Protein AF-A0A352PAN5-F1 (afdb_monomer_lite)

Foldseek 3Di:
DDDDDDDFFAWDPPDDDDLATAHDPNSLVVLLVVLVVCLVPDDAAAEFESRRRGVVSVVSSCVSNVHYYDYDNLPDDDDVVVADPVRNVVSVVVVVVVCCVPPPPPPD

Secondary structure (DSSP, 8-state):
------PPPPBP--SSS-TTPPBPHHHHHHHHHHHHHHTTS----EEE-SSHHHHHHHHHHHHHHT--EEE-GGGSPP-TTT--HHHHHHHHHHHHHHHHHHH-----

Structure (mmCIF, N/CA/C/O backbone):
data_AF-A0A352PAN5-F1
#
_entry.id   AF-A0A352PAN5-F1
#
loop_
_atom_site.group_PDB
_atom_site.id
_atom_site.type_symbol
_atom_site.label_atom_id
_atom_site.label_alt_id
_atom_site.label_comp_id
_atom_site.label_asym_id
_atom_site.label_entity_id
_atom_site.label_seq_id
_atom_site.pdbx_PDB_ins_code
_atom_site.Cartn_x
_atom_site.Cartn_y
_atom_site.Cartn_z
_atom_site.occupancy
_atom_site.B_iso_or_equiv
_atom_site.auth_seq_id
_atom_site.auth_comp_id
_atom_site.auth_asym_id
_atom_site.auth_atom_id
_atom_site.pdbx_PDB_model_num
ATOM 1 N N . MET A 1 1 ? -19.579 -4.216 -4.300 1.00 86.81 1 MET A N 1
ATOM 2 C CA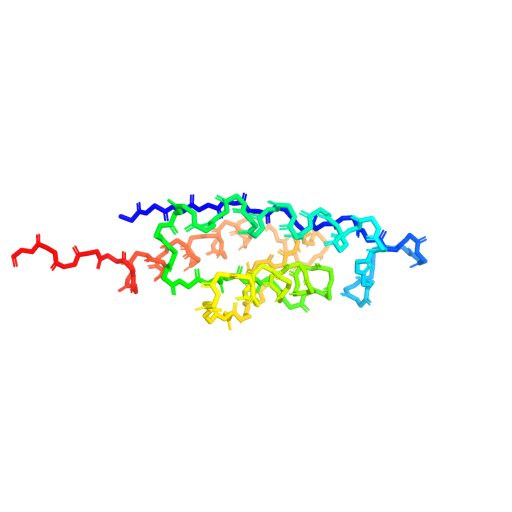 . MET A 1 1 ? -18.144 -4.039 -3.994 1.00 86.81 1 MET A CA 1
ATOM 3 C C . MET A 1 1 ? -17.784 -2.558 -4.066 1.00 86.81 1 MET A C 1
ATOM 5 O O . MET A 1 1 ? -18.185 -1.902 -5.020 1.00 86.81 1 MET A O 1
ATOM 9 N N . ILE A 1 2 ? -17.060 -2.030 -3.076 1.00 93.31 2 ILE A N 1
ATOM 10 C CA . ILE A 1 2 ? -16.506 -0.664 -3.089 1.00 93.31 2 ILE A CA 1
ATOM 11 C C . ILE A 1 2 ? -14.986 -0.786 -2.964 1.00 93.31 2 ILE A C 1
ATOM 13 O O . ILE A 1 2 ? -14.507 -1.497 -2.088 1.00 93.31 2 ILE A O 1
ATOM 17 N N . VAL A 1 3 ? -14.233 -0.094 -3.824 1.00 95.25 3 VAL A N 1
ATOM 18 C CA . VAL A 1 3 ? -12.762 -0.123 -3.825 1.00 95.25 3 VAL A CA 1
ATOM 19 C C . VAL A 1 3 ? -12.216 1.265 -3.503 1.00 95.25 3 VAL A C 1
ATOM 21 O O . VAL A 1 3 ? -12.610 2.256 -4.119 1.00 95.25 3 VAL A O 1
ATOM 24 N N . TYR A 1 4 ? -11.280 1.332 -2.555 1.00 97.00 4 TYR A N 1
ATOM 25 C CA . TYR A 1 4 ? -10.587 2.561 -2.172 1.00 97.00 4 TYR A CA 1
ATOM 26 C C . TYR A 1 4 ? -9.128 2.505 -2.621 1.00 97.00 4 TYR A C 1
ATOM 28 O O . TYR A 1 4 ? -8.358 1.669 -2.154 1.00 97.00 4 TY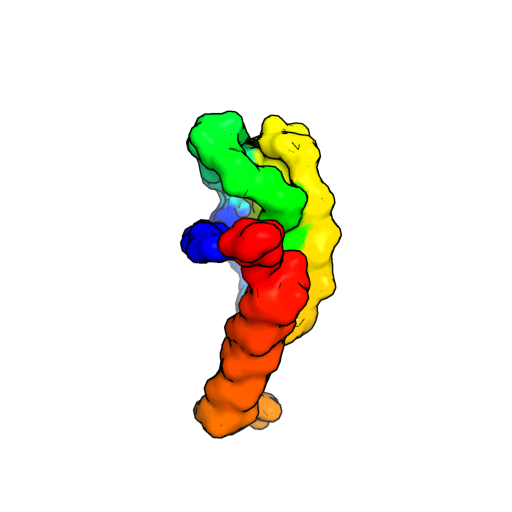R A O 1
ATOM 36 N N . PHE A 1 5 ? -8.724 3.432 -3.489 1.00 96.88 5 PHE A N 1
ATOM 37 C CA . PHE A 1 5 ? -7.329 3.557 -3.903 1.00 96.88 5 PHE A CA 1
ATOM 38 C C . PHE A 1 5 ? -6.560 4.470 -2.950 1.00 96.88 5 PHE A C 1
ATOM 40 O O . PHE A 1 5 ? -6.886 5.647 -2.789 1.00 96.88 5 PHE A O 1
ATOM 47 N N . VAL A 1 6 ? -5.498 3.931 -2.353 1.00 97.38 6 VAL A N 1
ATOM 48 C CA . VAL A 1 6 ? -4.570 4.678 -1.503 1.00 97.38 6 VAL A CA 1
ATOM 49 C C . VAL A 1 6 ? -3.185 4.609 -2.126 1.00 97.38 6 VAL A C 1
ATOM 51 O O . VAL A 1 6 ? -2.595 3.541 -2.269 1.00 97.38 6 VAL A O 1
ATOM 54 N N . ARG A 1 7 ? -2.637 5.767 -2.495 1.00 96.94 7 ARG A N 1
ATOM 55 C CA . ARG A 1 7 ? -1.230 5.859 -2.887 1.00 96.94 7 ARG A CA 1
ATOM 56 C C . ARG A 1 7 ? -0.352 5.680 -1.647 1.00 96.94 7 ARG A C 1
ATOM 58 O O . ARG A 1 7 ? -0.693 6.187 -0.582 1.00 96.94 7 ARG A O 1
ATOM 65 N N . HIS A 1 8 ? 0.799 5.020 -1.799 1.00 96.62 8 HIS A N 1
ATOM 66 C CA . HIS A 1 8 ? 1.791 4.937 -0.726 1.00 96.62 8 HIS A CA 1
ATOM 67 C C . HIS A 1 8 ? 2.130 6.332 -0.171 1.00 96.62 8 HIS A C 1
ATOM 69 O O . HIS A 1 8 ? 2.195 7.313 -0.921 1.00 96.62 8 HIS A O 1
ATOM 75 N N . ALA A 1 9 ? 2.386 6.408 1.132 1.00 97.75 9 ALA A N 1
ATOM 76 C CA . ALA A 1 9 ? 2.790 7.638 1.791 1.00 97.75 9 ALA A CA 1
ATOM 77 C C . ALA A 1 9 ? 4.182 8.103 1.326 1.00 97.75 9 ALA A C 1
ATOM 79 O O . ALA A 1 9 ? 4.885 7.415 0.571 1.00 97.75 9 ALA A O 1
ATOM 80 N N . GLU A 1 10 ? 4.580 9.300 1.750 1.00 97.19 10 GLU A N 1
ATOM 81 C CA . GLU A 1 10 ? 5.894 9.847 1.439 1.00 97.19 10 GLU A CA 1
ATOM 82 C C . GLU A 1 10 ? 7.009 8.869 1.834 1.00 97.19 10 GLU A C 1
ATOM 84 O O . GLU A 1 10 ? 7.038 8.342 2.945 1.00 97.19 10 GLU A O 1
ATOM 89 N N . ARG A 1 11 ? 7.941 8.637 0.905 1.00 94.56 11 ARG A N 1
ATOM 90 C CA . ARG A 1 11 ? 9.118 7.790 1.114 1.00 94.56 11 ARG A CA 1
ATOM 91 C C . ARG A 1 11 ? 10.359 8.601 1.443 1.00 94.56 11 ARG A C 1
ATOM 93 O O . ARG A 1 11 ? 10.496 9.739 0.989 1.00 94.56 11 ARG A O 1
ATOM 100 N N . LEU A 1 12 ? 11.328 7.961 2.091 1.00 93.50 12 LEU A N 1
ATOM 101 C CA . LEU A 1 12 ? 12.691 8.481 2.124 1.00 93.50 12 LEU A CA 1
ATOM 102 C C . LEU A 1 12 ? 13.241 8.589 0.693 1.00 93.50 12 LEU A C 1
ATOM 104 O O . LEU A 1 12 ? 13.149 7.653 -0.110 1.00 93.50 12 LEU A O 1
ATOM 108 N N . LYS A 1 13 ? 13.813 9.750 0.365 1.00 85.94 13 LYS A N 1
ATOM 109 C CA . LYS A 1 13 ? 14.399 10.064 -0.951 1.00 85.94 13 LYS A CA 1
ATOM 110 C C . LYS A 1 13 ? 15.872 9.640 -1.038 1.00 85.94 13 LYS A C 1
ATOM 112 O O . LYS A 1 13 ? 16.700 10.368 -1.572 1.00 85.94 13 LYS A O 1
ATOM 117 N N . THR A 1 14 ? 16.211 8.479 -0.482 1.00 79.06 14 THR A N 1
ATOM 118 C CA . THR A 1 14 ? 17.569 7.926 -0.515 1.00 79.06 14 THR A CA 1
ATOM 119 C C . THR A 1 14 ? 17.707 6.947 -1.678 1.00 79.06 14 THR A C 1
ATOM 121 O O . THR A 1 14 ? 16.972 5.962 -1.771 1.00 79.06 14 THR A O 1
ATOM 124 N N . GLY A 1 15 ? 18.629 7.240 -2.600 1.00 66.75 15 GLY A N 1
ATOM 125 C CA . GLY A 1 15 ? 18.733 6.513 -3.867 1.00 66.75 15 GLY A CA 1
ATOM 126 C C . GLY A 1 15 ? 17.509 6.734 -4.768 1.00 66.75 15 GLY A C 1
ATOM 127 O O . GLY A 1 15 ? 16.519 7.349 -4.367 1.00 66.75 15 GLY A O 1
ATOM 128 N N . GLY A 1 16 ? 17.592 6.281 -6.019 1.00 74.44 16 GLY A N 1
ATOM 129 C CA . GLY A 1 16 ? 16.544 6.460 -7.029 1.00 74.44 16 GLY A CA 1
ATOM 130 C C . GLY A 1 16 ? 15.210 5.769 -6.695 1.00 74.44 16 GLY A C 1
ATOM 131 O O . GLY A 1 16 ? 14.755 5.705 -5.552 1.00 74.44 16 GLY A O 1
ATOM 132 N N . ARG A 1 17 ? 14.517 5.252 -7.710 1.00 74.88 17 ARG A N 1
ATOM 133 C CA . ARG A 1 17 ? 13.366 4.368 -7.474 1.00 74.88 17 ARG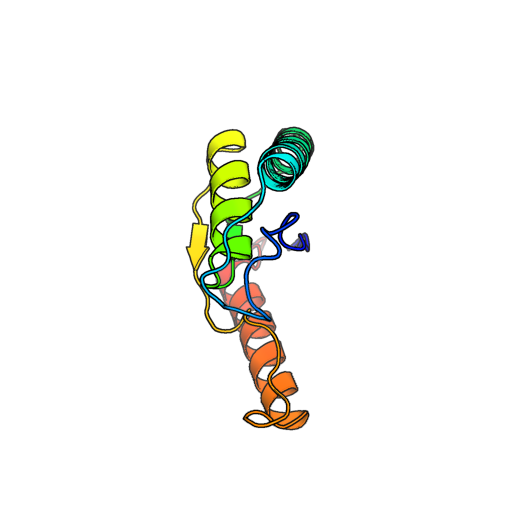 A CA 1
ATOM 134 C C . ARG A 1 17 ? 13.884 3.015 -6.980 1.00 74.88 17 ARG A C 1
ATOM 136 O O . ARG A 1 17 ? 14.404 2.236 -7.766 1.00 74.88 17 ARG A O 1
ATOM 143 N N . ASN A 1 18 ? 13.759 2.753 -5.680 1.00 86.06 18 ASN A N 1
ATOM 144 C CA . ASN A 1 18 ? 14.130 1.480 -5.068 1.00 86.06 18 ASN A CA 1
ATOM 145 C C . ASN A 1 18 ? 12.892 0.842 -4.402 1.00 86.06 18 ASN A C 1
ATOM 147 O O . ASN A 1 18 ? 12.255 1.492 -3.566 1.00 86.06 18 ASN A O 1
ATOM 151 N N . PRO A 1 19 ? 12.543 -0.417 -4.731 1.00 91.12 19 PRO A N 1
ATOM 152 C CA . PRO A 1 19 ? 11.489 -1.172 -4.048 1.00 91.12 19 PRO A CA 1
ATOM 153 C C . PRO A 1 19 ? 11.635 -1.215 -2.522 1.00 91.12 19 PRO A C 1
ATOM 155 O O . PRO A 1 19 ? 10.632 -1.260 -1.821 1.00 91.12 19 PRO A O 1
ATOM 158 N N . LYS A 1 20 ? 12.869 -1.143 -2.009 1.00 93.69 20 LYS A N 1
ATOM 159 C CA . LYS A 1 20 ? 13.193 -1.192 -0.576 1.00 93.69 20 LYS A CA 1
ATOM 160 C C . LYS A 1 20 ? 13.161 0.169 0.129 1.00 93.69 20 LYS A C 1
ATOM 162 O O . LYS A 1 20 ? 13.486 0.236 1.307 1.00 93.69 20 LYS A O 1
ATOM 167 N N . SER A 1 21 ? 12.832 1.266 -0.563 1.00 94.19 21 SER A N 1
ATOM 168 C CA . SER A 1 21 ? 12.747 2.582 0.085 1.00 94.19 21 SER A CA 1
ATOM 169 C C . SER A 1 21 ? 11.553 2.626 1.053 1.00 94.19 21 SER A C 1
ATOM 171 O O . SER A 1 21 ? 10.419 2.504 0.578 1.00 94.19 21 SER A O 1
ATOM 173 N N . PRO A 1 22 ? 11.775 2.844 2.364 1.00 95.69 22 PRO A N 1
ATOM 174 C CA . PRO A 1 22 ? 10.706 2.906 3.360 1.00 95.69 22 PRO A CA 1
ATOM 175 C C . PRO A 1 22 ? 9.995 4.269 3.352 1.00 95.69 22 PRO A C 1
ATOM 177 O O . PRO A 1 22 ? 10.453 5.223 2.704 1.00 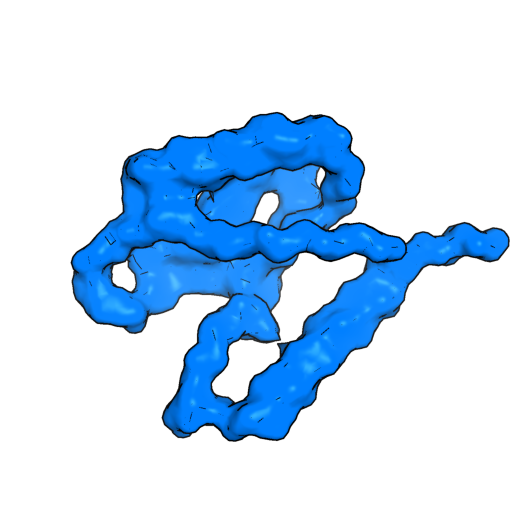95.69 22 PRO A O 1
ATOM 180 N N . ILE A 1 23 ? 8.885 4.374 4.088 1.00 97.38 23 ILE A N 1
ATOM 181 C CA . ILE A 1 23 ? 8.206 5.656 4.318 1.00 97.38 23 ILE A CA 1
ATOM 182 C C . ILE A 1 23 ? 9.017 6.571 5.253 1.00 97.38 23 ILE A C 1
ATOM 184 O O . ILE A 1 23 ? 9.777 6.098 6.097 1.00 97.38 23 ILE A O 1
ATOM 188 N N . SER A 1 24 ? 8.909 7.890 5.068 1.00 97.19 24 SER A N 1
ATOM 189 C CA . SER A 1 24 ? 9.506 8.888 5.969 1.00 97.19 24 SER A CA 1
ATOM 190 C C . SER A 1 24 ? 8.685 9.020 7.259 1.00 97.19 24 SER A C 1
ATOM 192 O O . SER A 1 24 ? 7.568 8.511 7.345 1.00 97.19 24 SER A O 1
ATOM 194 N N . GLU A 1 25 ? 9.188 9.755 8.254 1.00 97.44 25 GLU A N 1
ATOM 195 C CA . GLU A 1 25 ? 8.398 10.119 9.444 1.00 97.44 25 GLU A CA 1
ATOM 196 C C . GLU A 1 25 ? 7.110 10.875 9.063 1.00 97.44 25 GLU A C 1
ATOM 198 O O . GLU A 1 25 ? 6.019 10.556 9.540 1.00 97.44 25 GLU A O 1
ATOM 203 N N . THR A 1 26 ? 7.206 11.805 8.108 1.00 98.19 26 THR A N 1
ATOM 204 C CA . THR A 1 26 ? 6.042 12.452 7.487 1.00 98.19 26 THR A CA 1
ATOM 205 C C . THR A 1 26 ? 5.100 11.419 6.866 1.00 98.19 26 THR A C 1
ATOM 207 O O . THR A 1 26 ? 3.884 11.502 7.047 1.00 98.19 26 THR A O 1
ATOM 210 N N . GLY A 1 27 ? 5.646 10.414 6.175 1.00 98.44 27 GLY A N 1
ATOM 211 C CA . GLY A 1 27 ? 4.884 9.311 5.598 1.00 98.44 27 GLY A CA 1
ATOM 212 C C . GLY A 1 27 ? 4.121 8.485 6.640 1.00 98.44 27 GLY A C 1
ATOM 213 O O . GLY A 1 27 ? 2.956 8.153 6.421 1.00 98.44 27 GLY A O 1
ATOM 214 N N . PHE A 1 28 ? 4.711 8.222 7.810 1.00 98.56 28 PHE A N 1
ATOM 215 C CA . PHE A 1 28 ? 4.010 7.563 8.919 1.00 98.56 28 PHE A CA 1
ATOM 216 C C . PHE A 1 28 ? 2.800 8.377 9.396 1.00 98.56 28 PHE A C 1
ATOM 218 O O . PHE A 1 28 ? 1.722 7.817 9.605 1.00 98.56 28 PHE A O 1
ATOM 225 N N . ASN A 1 29 ? 2.942 9.699 9.515 1.00 98.62 29 ASN A N 1
ATOM 226 C CA . ASN A 1 29 ? 1.836 10.580 9.903 1.00 98.62 29 ASN A CA 1
ATOM 227 C C . ASN A 1 29 ? 0.728 10.625 8.838 1.00 98.62 29 ASN A C 1
ATOM 229 O O . ASN A 1 29 ? -0.458 10.604 9.176 1.00 98.62 29 ASN A O 1
ATOM 233 N N . GLN A 1 30 ? 1.094 10.617 7.553 1.00 98.75 30 GLN A N 1
ATOM 234 C CA . GLN A 1 30 ? 0.137 10.519 6.445 1.00 98.75 30 GLN A CA 1
ATOM 235 C C . GLN A 1 30 ? -0.648 9.204 6.494 1.00 98.75 30 GLN A C 1
ATOM 237 O O . GLN A 1 30 ? -1.878 9.222 6.449 1.00 98.75 30 GLN A O 1
ATOM 242 N N . ALA A 1 31 ? 0.044 8.071 6.641 1.00 98.69 31 ALA A N 1
ATOM 243 C CA . ALA A 1 31 ? -0.591 6.760 6.725 1.00 98.69 31 ALA A CA 1
ATOM 244 C C . ALA A 1 31 ? -1.517 6.654 7.949 1.00 98.69 31 ALA A C 1
ATOM 246 O O . ALA A 1 31 ? -2.630 6.138 7.840 1.00 98.69 31 ALA A O 1
ATOM 247 N N . ARG A 1 32 ? -1.112 7.229 9.093 1.00 98.69 32 ARG A N 1
ATOM 248 C CA . ARG A 1 32 ? -1.963 7.321 10.288 1.00 98.69 32 ARG A CA 1
ATOM 249 C C . ARG A 1 32 ? -3.237 8.121 10.018 1.00 98.69 32 ARG A C 1
ATOM 251 O O . ARG A 1 32 ? -4.317 7.653 10.356 1.00 98.69 32 ARG A O 1
ATOM 258 N N . SER A 1 33 ? -3.129 9.284 9.376 1.00 98.56 33 SER A N 1
ATOM 259 C CA . SER A 1 33 ? -4.288 10.120 9.024 1.00 98.56 33 SER A CA 1
ATOM 260 C C . SER A 1 33 ? -5.287 9.378 8.124 1.00 98.56 33 SER A C 1
ATOM 262 O O . SER A 1 33 ? -6.497 9.422 8.358 1.00 98.56 33 SER A O 1
ATOM 264 N N . VAL A 1 34 ? -4.788 8.621 7.139 1.00 98.44 34 VAL A N 1
ATOM 265 C CA . VAL A 1 34 ? -5.634 7.764 6.293 1.00 98.44 34 VAL A CA 1
ATOM 266 C C . VAL A 1 34 ? -6.311 6.671 7.121 1.00 98.44 34 VAL A C 1
ATOM 268 O O . VAL A 1 34 ? -7.523 6.501 7.006 1.00 98.44 34 VAL A O 1
ATOM 271 N N . GLY A 1 35 ? -5.570 5.971 7.985 1.00 98.31 35 GLY A N 1
ATOM 272 C CA . GLY A 1 35 ? -6.134 4.937 8.857 1.00 98.31 35 GLY A CA 1
ATOM 273 C C . GLY A 1 35 ? -7.239 5.468 9.771 1.00 98.31 35 GLY A C 1
ATOM 274 O O . GLY A 1 35 ? -8.310 4.873 9.854 1.00 98.31 35 GLY A O 1
ATOM 275 N N . GLU A 1 36 ? -7.032 6.633 10.388 1.00 98.44 36 GLU A N 1
ATOM 276 C CA . GLU A 1 36 ? -8.045 7.292 11.221 1.00 98.44 36 GLU A CA 1
ATOM 277 C C . GLU A 1 36 ? -9.304 7.657 10.425 1.00 98.44 36 GLU A C 1
ATOM 279 O O . GLU A 1 36 ? -10.425 7.461 10.900 1.00 98.44 36 GLU A O 1
ATOM 284 N N . ARG A 1 37 ? -9.147 8.128 9.181 1.00 97.50 37 ARG A N 1
ATOM 285 C CA . ARG A 1 37 ? -10.284 8.411 8.295 1.00 97.50 37 ARG A CA 1
ATOM 286 C C . ARG A 1 37 ? -11.054 7.141 7.927 1.00 97.50 37 ARG A C 1
ATOM 288 O O . ARG A 1 37 ? -12.282 7.179 7.850 1.00 97.50 37 ARG A O 1
ATOM 295 N N . LEU A 1 38 ? -10.348 6.032 7.716 1.00 97.81 38 LEU A N 1
ATOM 296 C CA . LEU A 1 38 ? -10.934 4.752 7.320 1.00 97.81 38 LEU A CA 1
ATOM 297 C C . LEU A 1 38 ? -11.648 4.016 8.461 1.00 97.81 38 LEU A C 1
ATOM 299 O O . LEU A 1 38 ? -12.454 3.145 8.167 1.00 97.81 38 LEU A O 1
ATOM 303 N N . LYS A 1 39 ? -11.471 4.397 9.737 1.00 97.12 39 LYS A N 1
ATOM 304 C CA . LYS A 1 39 ? -12.233 3.808 10.864 1.00 97.12 39 LYS A CA 1
ATOM 305 C C . LYS A 1 39 ? -13.754 3.870 10.689 1.00 97.12 39 LYS A C 1
ATOM 307 O O . LYS A 1 39 ? -14.473 3.068 11.272 1.00 97.12 39 LYS A O 1
ATOM 312 N N . LYS A 1 40 ? -14.245 4.852 9.929 1.00 95.44 40 LYS A N 1
ATOM 313 C CA . LYS A 1 40 ? -15.678 5.066 9.665 1.00 95.44 40 LYS A CA 1
ATOM 314 C C . LYS A 1 40 ? -16.184 4.313 8.433 1.00 95.44 40 LYS A C 1
ATOM 316 O O . LYS A 1 40 ? -17.344 4.467 8.068 1.00 95.44 40 LYS A O 1
ATOM 321 N N . VAL A 1 41 ? -15.312 3.564 7.765 1.00 95.69 41 VAL A N 1
ATOM 322 C CA . VAL A 1 41 ? -15.607 2.824 6.543 1.00 95.69 41 VAL A CA 1
ATOM 323 C C . VAL A 1 41 ? -15.542 1.336 6.861 1.00 95.69 41 VAL A C 1
ATOM 325 O O . VAL A 1 41 ? -14.627 0.880 7.545 1.00 95.69 41 VAL A O 1
ATOM 328 N N . GLN A 1 42 ? -16.501 0.568 6.351 1.00 93.88 42 GLN A N 1
ATOM 329 C CA . GLN A 1 42 ? -16.412 -0.885 6.391 1.00 93.88 42 GLN A CA 1
ATOM 330 C C . GLN A 1 42 ? -15.362 -1.338 5.373 1.00 93.88 42 GLN A C 1
ATOM 332 O O . GLN A 1 42 ? -15.585 -1.276 4.168 1.00 93.88 42 GLN A O 1
ATOM 337 N N . ILE A 1 43 ? -14.196 -1.730 5.881 1.00 96.38 43 ILE A N 1
ATOM 338 C CA . ILE A 1 43 ? -13.115 -2.334 5.105 1.00 96.38 43 ILE A CA 1
ATOM 339 C C . ILE A 1 43 ? -13.020 -3.799 5.511 1.00 96.38 43 ILE A C 1
ATOM 341 O O . ILE A 1 43 ? -12.949 -4.102 6.704 1.00 96.38 43 ILE A O 1
ATOM 345 N N . ASP A 1 44 ? -12.997 -4.695 4.535 1.00 95.56 44 ASP A N 1
ATOM 346 C CA . ASP A 1 44 ? -12.900 -6.136 4.776 1.00 95.56 44 ASP A CA 1
ATOM 347 C C . ASP A 1 44 ? -11.440 -6.607 4.716 1.00 95.56 44 ASP A C 1
ATOM 349 O O . ASP A 1 44 ? -10.978 -7.311 5.614 1.00 95.56 44 ASP A O 1
ATOM 353 N N . VAL A 1 45 ? -10.681 -6.112 3.735 1.00 96.81 45 VAL A N 1
ATOM 354 C CA . VAL A 1 45 ? -9.276 -6.465 3.489 1.00 96.81 45 VAL A CA 1
ATOM 355 C C . VAL A 1 45 ? -8.500 -5.278 2.910 1.00 96.81 45 VAL A C 1
ATOM 357 O O . VAL A 1 45 ? -9.075 -4.380 2.291 1.00 96.81 45 VAL A O 1
ATOM 360 N N . ILE A 1 46 ? -7.183 -5.257 3.120 1.00 98.31 46 ILE A N 1
ATOM 361 C CA . ILE A 1 46 ? -6.260 -4.308 2.492 1.00 98.31 46 ILE A CA 1
ATOM 362 C C . ILE A 1 46 ? -5.362 -5.065 1.516 1.00 98.31 46 ILE A C 1
ATOM 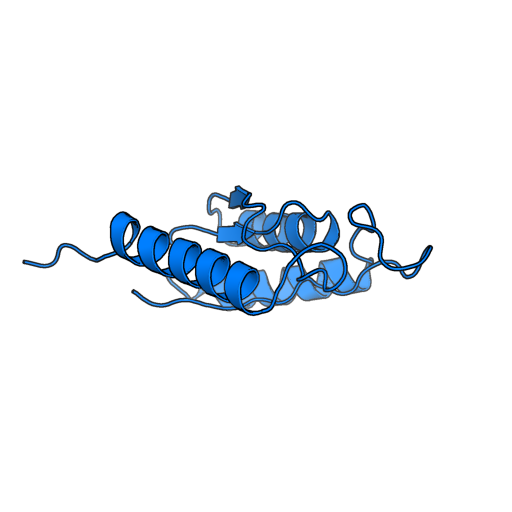364 O O . ILE A 1 46 ? -4.638 -5.969 1.918 1.00 98.31 46 ILE A O 1
ATOM 368 N N . TYR A 1 47 ? -5.324 -4.631 0.260 1.00 97.94 47 TYR A N 1
ATOM 369 C CA . TYR A 1 47 ? -4.335 -5.096 -0.712 1.00 97.94 47 TYR A CA 1
ATOM 370 C C . TYR A 1 47 ? -3.191 -4.092 -0.832 1.00 97.94 47 TYR A C 1
ATOM 372 O O . TYR A 1 47 ? -3.418 -2.880 -0.857 1.00 97.94 47 TYR A O 1
ATOM 380 N N . SER A 1 48 ? -1.953 -4.575 -0.918 1.00 98.19 48 SER A N 1
ATOM 381 C CA . SER A 1 48 ? -0.783 -3.713 -1.107 1.00 98.19 48 SER A CA 1
ATOM 382 C C . SER A 1 48 ? 0.272 -4.372 -1.984 1.00 98.19 48 SER A C 1
ATOM 384 O O . SER A 1 48 ? 0.403 -5.591 -1.999 1.00 98.19 48 SER A O 1
ATOM 386 N N . SER A 1 49 ? 1.057 -3.574 -2.707 1.00 96.75 49 SER A N 1
ATOM 387 C CA . SER A 1 49 ? 2.220 -4.109 -3.415 1.00 96.75 49 SER A CA 1
ATOM 388 C C . SER A 1 49 ? 3.344 -4.463 -2.441 1.00 96.75 49 SER A C 1
ATOM 390 O O . SER A 1 49 ? 3.442 -3.905 -1.346 1.00 96.75 49 SER A O 1
ATOM 392 N N . SER A 1 50 ? 4.234 -5.368 -2.845 1.00 96.06 50 SER A N 1
ATOM 393 C CA . SER A 1 50 ? 5.381 -5.787 -2.024 1.00 96.06 50 SER A CA 1
ATOM 394 C C . SER A 1 50 ? 6.443 -4.705 -1.816 1.00 96.06 50 SER A C 1
ATOM 396 O O . SER A 1 50 ? 7.381 -4.899 -1.043 1.00 96.06 50 SER A O 1
ATOM 398 N N . TYR A 1 51 ? 6.328 -3.556 -2.487 1.00 95.94 51 TYR A N 1
ATOM 399 C CA . TYR A 1 51 ? 7.280 -2.464 -2.331 1.00 95.94 51 TYR A CA 1
ATOM 400 C C . TYR A 1 51 ? 7.165 -1.857 -0.933 1.00 95.94 51 TYR A C 1
ATOM 402 O O . TYR A 1 51 ? 6.077 -1.488 -0.494 1.00 95.94 51 TYR A O 1
ATOM 410 N N . GLU A 1 52 ? 8.306 -1.673 -0.270 1.00 96.25 52 GLU A N 1
ATOM 411 C CA . GLU A 1 52 ? 8.403 -1.348 1.157 1.00 96.25 52 GLU A CA 1
ATOM 412 C C . GLU A 1 52 ? 7.559 -0.123 1.531 1.00 96.25 52 GLU A C 1
ATOM 414 O O . GLU A 1 52 ? 6.800 -0.150 2.494 1.00 96.25 52 GLU A O 1
ATOM 419 N N . ARG A 1 53 ? 7.591 0.932 0.708 1.00 96.56 53 ARG A N 1
ATOM 420 C CA . ARG A 1 53 ? 6.760 2.134 0.896 1.00 96.56 53 ARG A CA 1
ATOM 421 C C . ARG A 1 53 ? 5.252 1.853 0.916 1.00 96.56 53 ARG A C 1
ATOM 423 O O . ARG A 1 53 ? 4.530 2.442 1.718 1.00 96.56 53 ARG A O 1
ATOM 430 N N . ALA A 1 54 ? 4.759 0.990 0.027 1.00 97.75 54 ALA A N 1
ATOM 431 C CA . ALA A 1 54 ? 3.339 0.653 -0.060 1.00 97.75 54 ALA A CA 1
ATOM 432 C C . ALA A 1 54 ? 2.947 -0.297 1.074 1.00 97.75 54 ALA A C 1
ATOM 434 O O . ALA A 1 54 ? 1.952 -0.061 1.762 1.00 97.75 54 ALA A O 1
ATOM 435 N N . LYS A 1 55 ? 3.784 -1.305 1.331 1.00 98.19 55 LYS A N 1
ATOM 436 C CA . LYS A 1 55 ? 3.634 -2.238 2.446 1.00 98.19 55 LYS A CA 1
ATOM 437 C C . LYS A 1 55 ? 3.567 -1.515 3.795 1.00 98.19 55 LYS A C 1
ATOM 439 O O . LYS A 1 55 ? 2.579 -1.668 4.500 1.00 98.19 55 LYS A O 1
ATOM 444 N N . GLN A 1 56 ? 4.531 -0.653 4.118 1.00 98.50 56 GLN A N 1
ATOM 445 C CA . GLN A 1 56 ? 4.545 0.089 5.387 1.00 98.50 56 GLN A CA 1
ATOM 446 C C . GLN A 1 56 ? 3.344 1.032 5.529 1.00 98.50 56 GLN A C 1
ATOM 448 O O . GLN A 1 56 ? 2.777 1.157 6.613 1.00 98.50 56 GLN A O 1
ATOM 453 N N . THR A 1 57 ? 2.910 1.667 4.433 1.00 98.69 57 THR A N 1
ATOM 454 C CA . THR A 1 57 ? 1.679 2.477 4.438 1.00 98.69 57 THR A CA 1
ATOM 455 C C . THR A 1 57 ? 0.470 1.619 4.827 1.00 98.69 57 THR A C 1
ATOM 457 O O . THR A 1 57 ? -0.299 2.003 5.709 1.00 98.69 57 THR A O 1
ATOM 460 N N . ALA A 1 58 ? 0.326 0.441 4.211 1.00 98.69 58 ALA A N 1
ATOM 461 C CA . ALA A 1 58 ? -0.750 -0.501 4.508 1.00 98.69 58 ALA A CA 1
ATOM 462 C C . ALA A 1 58 ? -0.669 -1.047 5.942 1.00 98.69 58 ALA A C 1
ATOM 464 O O . ALA A 1 58 ? -1.692 -1.113 6.612 1.00 98.69 58 ALA A O 1
ATOM 465 N N . GLU A 1 59 ? 0.525 -1.366 6.449 1.00 98.75 59 GLU A N 1
ATOM 466 C CA . GLU A 1 59 ? 0.750 -1.833 7.827 1.00 98.75 59 GLU A CA 1
ATOM 467 C C . GLU A 1 59 ? 0.317 -0.811 8.875 1.00 98.75 59 GLU A C 1
ATOM 469 O O . GLU A 1 59 ? -0.309 -1.173 9.872 1.00 98.75 59 GLU A O 1
ATOM 474 N N . VAL A 1 60 ? 0.612 0.472 8.656 1.00 98.75 60 VAL A N 1
ATOM 475 C CA . VAL A 1 60 ? 0.155 1.538 9.556 1.00 98.75 60 VAL A CA 1
ATOM 476 C C . VAL A 1 60 ? -1.370 1.629 9.551 1.00 98.75 60 VAL A C 1
ATOM 478 O O . VAL A 1 60 ? -1.973 1.696 10.619 1.00 98.75 60 VAL A O 1
ATOM 481 N N . ILE A 1 61 ? -1.999 1.594 8.373 1.00 98.75 61 ILE A N 1
ATOM 482 C CA . ILE A 1 61 ? -3.462 1.647 8.244 1.00 98.75 61 ILE A CA 1
ATOM 483 C C . ILE A 1 61 ? -4.107 0.415 8.894 1.00 98.75 61 ILE A C 1
ATOM 485 O O . ILE A 1 61 ? -5.014 0.560 9.711 1.00 98.75 61 ILE A O 1
ATOM 489 N N . SER A 1 62 ? -3.606 -0.783 8.586 1.00 98.62 62 SER A N 1
ATOM 490 C CA . SER A 1 62 ? -4.074 -2.069 9.116 1.00 98.62 62 SER A CA 1
ATOM 491 C C . SER A 1 62 ? -4.073 -2.098 10.637 1.00 98.62 62 SER A C 1
ATOM 493 O O . SER A 1 62 ? -5.079 -2.477 11.228 1.00 98.62 62 SER A O 1
ATOM 495 N N . LYS A 1 63 ? -3.003 -1.619 11.284 1.00 98.56 63 LYS A N 1
ATOM 496 C CA . LYS A 1 63 ? -2.931 -1.531 12.752 1.00 98.56 63 LYS A CA 1
ATOM 497 C C . LYS A 1 63 ? -4.030 -0.653 13.353 1.00 98.56 63 LYS A C 1
ATOM 499 O O . LYS A 1 63 ? -4.432 -0.882 14.487 1.00 98.56 63 LYS A O 1
ATOM 504 N N . ILE A 1 64 ? -4.500 0.355 12.618 1.00 98.50 64 ILE A N 1
ATOM 505 C CA . ILE A 1 64 ? -5.496 1.321 13.094 1.00 98.50 64 ILE A CA 1
ATOM 506 C C . ILE A 1 64 ? -6.924 0.798 12.913 1.00 98.50 64 ILE A C 1
ATOM 508 O O . ILE A 1 64 ? -7.755 0.993 13.799 1.00 98.50 64 ILE A O 1
ATOM 512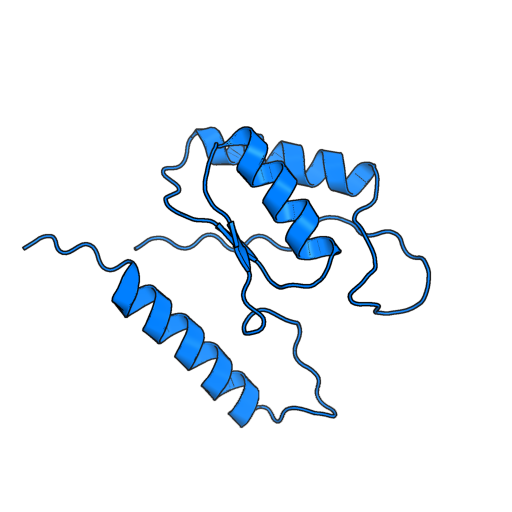 N N . ILE A 1 65 ? -7.217 0.154 11.778 1.00 98.12 65 ILE A N 1
ATOM 513 C CA . ILE A 1 65 ? -8.562 -0.364 11.465 1.00 98.12 65 ILE A CA 1
ATOM 514 C C . ILE A 1 65 ? -8.730 -1.863 11.765 1.00 98.12 65 ILE A C 1
ATOM 516 O O . ILE A 1 65 ? -9.827 -2.395 11.627 1.00 98.12 65 ILE A O 1
ATOM 520 N N . ASN A 1 66 ? -7.651 -2.526 12.188 1.00 98.12 66 ASN A N 1
ATOM 521 C CA . ASN A 1 66 ? -7.557 -3.948 12.514 1.00 98.12 66 ASN A CA 1
ATOM 522 C C . ASN A 1 66 ? -8.057 -4.870 11.385 1.00 98.12 66 ASN A C 1
ATOM 524 O O . ASN A 1 66 ? -9.001 -5.640 11.564 1.00 98.12 66 ASN A O 1
ATOM 528 N N . LYS A 1 67 ? -7.437 -4.759 10.202 1.00 97.88 67 LYS A N 1
ATOM 529 C CA . LYS A 1 67 ? -7.789 -5.549 9.007 1.00 97.88 67 LYS A CA 1
ATOM 530 C C . LYS A 1 67 ? -6.581 -6.251 8.396 1.00 97.88 67 LYS A C 1
ATOM 532 O O . LYS A 1 67 ? -5.483 -5.691 8.461 1.00 97.88 67 LYS A O 1
ATOM 537 N N . PRO A 1 68 ? -6.759 -7.452 7.816 1.00 97.69 68 PRO A N 1
ATOM 538 C CA . PRO A 1 68 ? -5.662 -8.190 7.205 1.00 97.69 68 PRO A CA 1
ATOM 539 C C . PRO A 1 68 ? -5.089 -7.443 5.998 1.00 97.69 68 PRO A C 1
ATOM 541 O O . PRO A 1 68 ? -5.785 -6.668 5.337 1.00 97.69 68 PRO A O 1
ATOM 544 N N . ILE A 1 69 ? -3.806 -7.692 5.732 1.00 98.19 69 ILE A N 1
ATOM 545 C CA . ILE A 1 69 ? -3.108 -7.208 4.543 1.00 98.19 69 ILE A CA 1
ATOM 546 C C . ILE A 1 69 ? -2.763 -8.404 3.670 1.00 98.19 69 ILE A C 1
ATOM 548 O O . ILE A 1 69 ? -2.107 -9.336 4.134 1.00 98.19 69 ILE A O 1
ATOM 552 N N . GLU A 1 70 ? -3.120 -8.316 2.398 1.00 97.44 70 GLU A N 1
ATOM 553 C CA . GLU A 1 70 ? -2.680 -9.231 1.358 1.00 97.44 70 GLU A CA 1
ATOM 554 C C . GLU A 1 70 ? -1.670 -8.523 0.452 1.00 97.44 70 GLU A C 1
ATOM 556 O O . GLU A 1 70 ? -1.939 -7.466 -0.131 1.00 97.44 70 GLU A O 1
ATOM 561 N N . LEU A 1 71 ? -0.461 -9.084 0.379 1.00 97.50 71 LEU A N 1
ATOM 562 C CA . LEU A 1 71 ? 0.590 -8.562 -0.486 1.00 97.50 71 LEU A CA 1
ATOM 563 C C . LEU A 1 71 ? 0.463 -9.148 -1.884 1.00 97.50 71 LEU A C 1
ATOM 565 O O . LEU A 1 71 ? 0.387 -10.363 -2.054 1.00 97.50 71 LEU A O 1
ATOM 569 N N . TRP A 1 72 ? 0.514 -8.271 -2.878 1.00 95.75 72 TRP A N 1
ATOM 570 C CA . TRP A 1 72 ? 0.283 -8.626 -4.264 1.00 95.75 72 TRP A CA 1
ATOM 571 C C . TRP A 1 72 ? 1.228 -7.904 -5.212 1.00 95.75 72 TRP A C 1
ATOM 573 O O . TRP A 1 72 ? 1.126 -6.699 -5.452 1.00 95.75 72 TRP A O 1
ATOM 583 N N . ASP A 1 73 ? 2.121 -8.677 -5.824 1.00 93.06 73 ASP A N 1
ATOM 584 C CA . ASP A 1 73 ? 3.075 -8.161 -6.806 1.00 93.06 73 ASP A CA 1
ATOM 585 C C . ASP A 1 73 ? 2.392 -7.655 -8.079 1.00 93.06 73 ASP A C 1
ATOM 587 O O . ASP A 1 73 ? 2.932 -6.790 -8.760 1.00 93.06 73 ASP A O 1
ATOM 591 N N . HIS A 1 74 ? 1.150 -8.071 -8.344 1.00 93.88 74 HIS A N 1
ATOM 592 C CA . HIS A 1 74 ? 0.342 -7.523 -9.433 1.00 93.88 74 HIS A CA 1
ATOM 593 C C . HIS A 1 74 ? 0.042 -6.021 -9.272 1.00 93.88 74 HIS A C 1
ATOM 595 O O . HIS A 1 74 ? -0.376 -5.385 -10.235 1.00 93.88 74 HIS A O 1
ATOM 601 N N . LEU A 1 75 ? 0.292 -5.433 -8.095 1.00 95.81 75 LEU A N 1
ATOM 602 C CA . LEU A 1 75 ? 0.069 -4.016 -7.787 1.00 95.81 75 LEU A CA 1
ATOM 603 C C . LEU A 1 75 ? 1.354 -3.166 -7.815 1.00 95.81 75 LEU A C 1
ATOM 605 O O . LEU A 1 75 ? 1.333 -1.999 -7.412 1.00 95.81 75 LEU A O 1
ATOM 609 N N . ILE A 1 76 ? 2.495 -3.723 -8.241 1.00 94.69 76 ILE A N 1
ATOM 610 C CA . ILE A 1 76 ? 3.726 -2.934 -8.407 1.00 94.69 76 ILE A CA 1
ATOM 611 C C . ILE A 1 76 ? 3.606 -1.945 -9.575 1.00 94.69 76 ILE A C 1
ATOM 613 O O . ILE A 1 76 ? 2.760 -2.080 -10.466 1.00 94.69 76 ILE A O 1
ATOM 617 N N . GLU A 1 77 ? 4.479 -0.934 -9.563 1.00 91.12 77 GLU A N 1
ATOM 618 C CA . GLU A 1 77 ? 4.545 0.059 -10.637 1.00 91.12 77 GLU A CA 1
ATOM 619 C C . GLU A 1 77 ? 4.918 -0.590 -11.976 1.00 91.12 77 GLU A C 1
ATOM 621 O O . GLU A 1 77 ? 5.754 -1.493 -12.020 1.00 91.12 77 GLU A O 1
ATOM 626 N N . ALA A 1 78 ? 4.302 -0.118 -13.062 1.00 91.50 78 ALA A N 1
ATOM 627 C CA . ALA A 1 78 ? 4.635 -0.564 -14.409 1.00 91.50 78 ALA A CA 1
ATOM 628 C C . ALA A 1 78 ? 6.108 -0.276 -14.727 1.00 91.50 78 ALA A C 1
ATOM 630 O O . ALA A 1 78 ? 6.653 0.767 -14.343 1.00 91.50 78 ALA A O 1
ATOM 631 N N . ASN A 1 79 ? 6.740 -1.190 -15.458 1.00 88.50 79 ASN A N 1
ATOM 632 C CA . ASN A 1 79 ? 8.104 -1.029 -15.939 1.00 88.50 79 ASN A CA 1
ATOM 633 C C . ASN A 1 79 ? 8.117 -1.168 -17.460 1.00 88.50 79 ASN A C 1
ATOM 635 O O . ASN A 1 79 ? 8.085 -2.278 -17.977 1.00 88.50 79 ASN A O 1
ATOM 639 N N . SER A 1 80 ? 8.228 -0.042 -18.162 1.00 81.75 80 SER A N 1
ATOM 640 C CA . SER A 1 80 ? 8.183 0.008 -19.627 1.00 81.75 80 SER A CA 1
ATOM 641 C C . SER A 1 80 ? 9.321 -0.742 -20.326 1.00 81.75 80 SER A C 1
ATOM 643 O O . SER A 1 80 ? 9.216 -1.013 -21.514 1.00 81.75 80 SER A O 1
ATOM 645 N N . GLU A 1 81 ? 10.416 -1.062 -19.629 1.00 89.25 81 GLU A N 1
ATOM 646 C CA . GLU A 1 81 ? 11.499 -1.885 -20.187 1.00 89.25 81 GLU A CA 1
ATOM 647 C C . GLU A 1 81 ? 11.190 -3.386 -20.108 1.00 89.25 81 GLU A C 1
ATOM 649 O O . GLU A 1 81 ? 11.801 -4.180 -20.818 1.00 89.25 81 GLU A O 1
ATOM 654 N N . LYS A 1 82 ? 10.275 -3.788 -19.218 1.00 88.38 82 LYS A N 1
ATOM 655 C CA . LYS A 1 82 ? 9.976 -5.196 -18.909 1.00 88.38 82 LYS A CA 1
ATOM 656 C C . LYS A 1 82 ? 8.552 -5.614 -19.253 1.00 88.38 82 LYS A C 1
ATOM 658 O O . LYS A 1 82 ? 8.262 -6.804 -19.250 1.00 88.38 82 LYS A O 1
ATOM 663 N N . GLU A 1 83 ? 7.671 -4.653 -19.484 1.00 92.69 83 GLU A N 1
ATOM 664 C CA . GLU A 1 83 ? 6.239 -4.862 -19.617 1.00 92.69 83 GLU A CA 1
ATOM 665 C C . GLU A 1 83 ? 5.698 -3.941 -20.711 1.00 92.69 83 GLU A C 1
ATOM 667 O O . GLU A 1 83 ? 5.909 -2.723 -20.678 1.00 92.69 83 GLU A O 1
ATOM 672 N N . SER A 1 84 ? 5.008 -4.526 -21.692 1.00 96.06 84 SER A N 1
ATOM 673 C CA . SER A 1 84 ? 4.285 -3.755 -22.699 1.00 96.06 84 SER A CA 1
ATOM 674 C C . SER A 1 84 ? 2.984 -3.185 -22.125 1.00 96.06 84 SER A C 1
ATOM 676 O O . SER A 1 84 ? 2.517 -3.582 -21.057 1.00 96.06 84 SER A O 1
ATOM 678 N N . PHE A 1 85 ? 2.352 -2.262 -22.851 1.00 94.44 85 PHE A N 1
ATOM 679 C CA . PHE A 1 85 ? 1.033 -1.761 -22.460 1.00 94.44 85 PHE A CA 1
ATOM 680 C C . PHE A 1 85 ? -0.022 -2.879 -22.415 1.00 94.44 85 PHE A C 1
ATOM 682 O O . PHE A 1 85 ? -0.852 -2.905 -21.508 1.00 94.44 85 PHE A O 1
ATOM 689 N N . ASP A 1 86 ? 0.047 -3.837 -23.340 1.00 96.62 86 ASP A N 1
ATOM 690 C CA . ASP A 1 86 ? -0.875 -4.974 -23.372 1.00 96.62 86 ASP A CA 1
ATOM 691 C C . ASP A 1 86 ? -0.662 -5.906 -22.176 1.00 96.62 86 ASP A C 1
ATOM 693 O O . ASP A 1 86 ? -1.631 -6.387 -21.590 1.00 96.62 86 ASP A O 1
ATOM 697 N N . ASP A 1 87 ? 0.589 -6.131 -21.768 1.00 95.94 87 ASP A N 1
ATOM 698 C CA . ASP A 1 87 ? 0.897 -6.932 -20.579 1.00 95.94 87 ASP A CA 1
ATOM 699 C C . ASP A 1 87 ? 0.407 -6.242 -19.299 1.00 95.94 87 ASP A C 1
ATOM 701 O O . ASP A 1 87 ? -0.218 -6.882 -18.450 1.00 95.94 87 ASP A O 1
ATOM 705 N N . LEU A 1 88 ? 0.593 -4.920 -19.200 1.00 94.81 88 LEU A N 1
ATOM 706 C CA . LEU A 1 88 ? 0.060 -4.117 -18.100 1.00 94.81 88 LEU A CA 1
ATOM 707 C C . LEU A 1 88 ? -1.474 -4.182 -18.040 1.00 94.81 88 LEU A C 1
ATOM 709 O O . LEU A 1 88 ? -2.047 -4.290 -16.950 1.00 94.81 88 LEU A O 1
ATOM 713 N N . ASN A 1 89 ? -2.147 -4.135 -19.192 1.00 96.00 89 ASN A N 1
ATOM 714 C CA . ASN A 1 89 ? -3.603 -4.254 -19.263 1.00 96.00 89 ASN A CA 1
ATOM 715 C C . ASN A 1 89 ? -4.075 -5.638 -18.818 1.00 96.00 89 ASN A C 1
ATOM 717 O O . ASN A 1 89 ? -4.968 -5.714 -17.979 1.00 96.00 89 ASN A O 1
ATOM 721 N N . LYS A 1 90 ? -3.436 -6.718 -19.287 1.00 96.69 90 LYS A N 1
ATOM 722 C CA . LYS A 1 90 ? -3.747 -8.091 -18.847 1.00 96.69 90 LYS A CA 1
ATOM 723 C C . LYS A 1 90 ? -3.567 -8.254 -17.341 1.00 96.69 90 LYS A C 1
ATOM 725 O O . LYS A 1 90 ? -4.412 -8.839 -16.669 1.00 96.69 90 LYS A O 1
ATOM 730 N N . ARG A 1 91 ? -2.485 -7.703 -16.784 1.00 95.62 91 ARG A N 1
ATOM 731 C CA . ARG A 1 91 ? -2.243 -7.712 -15.336 1.00 95.62 91 ARG A CA 1
ATOM 732 C C . ARG A 1 91 ? -3.315 -6.937 -14.570 1.00 95.62 91 ARG A C 1
ATOM 734 O O . ARG A 1 91 ? -3.764 -7.392 -13.521 1.00 95.62 91 ARG A O 1
ATOM 741 N N . SER A 1 92 ? -3.735 -5.788 -15.091 1.00 94.62 92 SER A N 1
ATOM 742 C CA . SER A 1 92 ? -4.801 -4.976 -14.491 1.00 94.62 92 SER A CA 1
ATOM 743 C C . SER A 1 92 ? -6.162 -5.676 -14.554 1.00 94.62 92 SER A C 1
ATOM 745 O O . SER A 1 92 ? -6.921 -5.633 -13.588 1.00 94.62 92 SER A O 1
ATOM 747 N N . GLU A 1 93 ? -6.455 -6.365 -15.657 1.00 96.69 93 GLU A N 1
ATOM 748 C CA . GLU A 1 93 ? -7.652 -7.191 -15.813 1.00 96.69 93 GLU A CA 1
ATOM 749 C C . GLU A 1 93 ? -7.657 -8.354 -14.815 1.00 96.69 93 GLU A C 1
ATOM 751 O O . GLU A 1 93 ? -8.654 -8.555 -14.128 1.00 96.69 93 GLU A O 1
ATOM 756 N N . ALA A 1 94 ? -6.528 -9.045 -14.636 1.00 95.81 94 ALA A N 1
ATOM 757 C CA . ALA A 1 94 ? -6.398 -10.113 -13.644 1.00 95.81 94 ALA A CA 1
ATOM 758 C C . ALA A 1 94 ? -6.679 -9.628 -12.207 1.00 95.81 94 ALA A C 1
ATOM 760 O O . ALA A 1 94 ? -7.337 -10.327 -11.435 1.00 95.81 94 ALA A O 1
ATOM 761 N N . VAL A 1 95 ? -6.238 -8.413 -11.855 1.00 95.12 95 VAL A N 1
ATOM 762 C CA . VAL A 1 95 ? -6.571 -7.784 -10.563 1.00 95.12 95 VAL A CA 1
ATOM 763 C C . VAL A 1 95 ? -8.079 -7.566 -10.440 1.00 95.12 95 VAL A C 1
ATOM 765 O O . VAL A 1 95 ? -8.659 -7.894 -9.406 1.00 95.12 95 VAL A O 1
ATOM 768 N N . LEU A 1 96 ? -8.725 -7.033 -11.480 1.00 94.00 96 LEU A N 1
ATOM 769 C CA . LEU A 1 96 ? -10.168 -6.794 -11.468 1.00 94.00 96 LEU A CA 1
ATOM 770 C C . LEU A 1 96 ? -10.962 -8.100 -11.345 1.00 94.00 96 LEU A C 1
ATOM 772 O O . LEU A 1 96 ? -11.866 -8.173 -10.517 1.00 94.00 96 LEU A O 1
ATOM 776 N N . VAL A 1 97 ? -10.613 -9.120 -12.134 1.00 95.06 97 VAL A N 1
ATOM 777 C CA . VAL A 1 97 ? -11.264 -10.438 -12.112 1.00 95.06 97 VAL A CA 1
ATOM 778 C C . VAL A 1 97 ? -11.186 -11.047 -10.718 1.00 95.06 97 VAL A C 1
ATOM 780 O O . VAL A 1 97 ? -12.214 -11.397 -10.153 1.00 95.06 97 VAL A O 1
ATOM 783 N N . HIS A 1 98 ? -10.004 -11.072 -10.107 1.00 93.62 98 HIS A N 1
ATOM 784 C CA . HIS A 1 98 ? -9.858 -11.607 -8.757 1.00 93.62 98 HIS A CA 1
ATOM 785 C C . HIS A 1 98 ? -10.700 -10.852 -7.722 1.00 93.62 98 HIS A C 1
ATOM 787 O O . HIS A 1 98 ? -11.353 -11.485 -6.894 1.00 93.62 98 HIS A O 1
ATOM 793 N N . LEU A 1 99 ? -10.707 -9.511 -7.758 1.00 93.00 99 LEU A N 1
ATOM 794 C CA . LEU A 1 99 ? -11.529 -8.716 -6.840 1.00 93.00 99 LEU A CA 1
ATOM 795 C C . LEU A 1 99 ? -13.018 -9.040 -7.010 1.00 93.00 99 LEU A C 1
ATOM 797 O O . LEU A 1 99 ? -13.740 -9.155 -6.023 1.00 93.00 99 LEU A O 1
ATOM 801 N N . LEU A 1 100 ? -13.468 -9.219 -8.253 1.00 92.69 100 LEU A N 1
ATOM 802 C CA . LEU A 1 100 ? -14.835 -9.618 -8.565 1.00 92.69 100 LEU A CA 1
ATOM 803 C C . LEU A 1 100 ? -15.146 -11.042 -8.084 1.00 92.69 100 LEU A C 1
ATOM 805 O O . LEU A 1 100 ? -16.227 -11.261 -7.560 1.00 92.69 100 LEU A O 1
ATOM 809 N N . GLU A 1 101 ? -14.229 -11.991 -8.214 1.00 92.62 101 GLU A N 1
ATOM 810 C CA . GLU A 1 101 ? -14.448 -13.379 -7.785 1.00 92.62 101 GLU A CA 1
ATOM 811 C C . GLU A 1 101 ? -14.460 -13.548 -6.259 1.00 92.62 101 GLU A C 1
ATOM 813 O O . GLU A 1 101 ? -15.180 -14.398 -5.748 1.00 92.62 101 GLU A O 1
ATOM 818 N N . HIS A 1 102 ? -13.676 -12.752 -5.525 1.00 89.75 102 HIS A N 1
ATOM 819 C CA . HIS A 1 102 ? -13.475 -12.942 -4.081 1.00 89.75 102 HIS A CA 1
ATOM 820 C C . HIS A 1 102 ? -14.289 -11.977 -3.209 1.00 89.75 102 HIS A C 1
ATOM 822 O O . HIS A 1 102 ? -14.464 -12.236 -2.021 1.00 89.75 102 HIS A O 1
ATOM 828 N N . HIS A 1 103 ? -14.778 -10.867 -3.776 1.00 87.69 103 HIS A N 1
ATOM 829 C CA . HIS A 1 103 ? -15.482 -9.806 -3.035 1.00 87.69 103 HIS A CA 1
ATOM 830 C C . HIS A 1 103 ? -16.794 -9.370 -3.698 1.00 87.69 103 HIS A C 1
ATOM 832 O O . HIS A 1 103 ? -17.300 -8.264 -3.457 1.00 87.69 103 HIS A O 1
ATOM 838 N N . GLN A 1 104 ? -17.372 -10.224 -4.546 1.00 76.88 104 GLN A N 1
ATOM 839 C CA . GLN A 1 104 ? -18.779 -10.089 -4.897 1.00 76.88 104 GLN A CA 1
ATOM 840 C C . GLN A 1 104 ? -19.629 -10.432 -3.672 1.00 76.88 104 GLN A C 1
ATOM 842 O O . GLN A 1 104 ? -19.475 -11.477 -3.051 1.00 76.88 104 GLN A O 1
ATOM 847 N N . ASN A 1 105 ? -20.514 -9.507 -3.295 1.00 63.53 105 ASN A N 1
ATOM 848 C CA . ASN A 1 105 ? -21.556 -9.823 -2.331 1.00 63.53 105 ASN A CA 1
ATOM 849 C C . ASN A 1 105 ? -22.500 -10.809 -3.014 1.00 63.53 105 ASN A C 1
ATOM 851 O O . ASN A 1 105 ? -23.288 -10.390 -3.864 1.00 63.53 105 ASN A O 1
ATOM 855 N N . ASP A 1 106 ? -22.458 -12.072 -2.599 1.00 54.88 106 ASP A N 1
ATOM 856 C CA . ASP A 1 106 ? -23.534 -13.032 -2.830 1.00 54.88 106 ASP A CA 1
ATOM 857 C C . ASP A 1 106 ? -24.744 -12.599 -1.993 1.00 54.88 106 ASP A C 1
ATOM 859 O O . ASP A 1 106 ? -25.050 -13.122 -0.926 1.00 54.88 106 ASP A O 1
ATOM 863 N N . SER A 1 107 ? -25.391 -11.524 -2.429 1.00 49.56 107 SER A N 1
ATOM 864 C CA . SER A 1 107 ? -26.724 -11.146 -1.985 1.00 49.56 107 SER A CA 1
ATOM 865 C C . SER A 1 107 ? -27.696 -11.583 -3.072 1.00 49.56 107 SER A C 1
ATOM 867 O O . SER A 1 107 ? -28.132 -10.768 -3.886 1.00 49.56 107 SER A O 1
ATOM 869 N N . VAL A 1 108 ? -27.986 -12.885 -3.086 1.00 40.81 108 VAL A N 1
ATOM 870 C CA . VAL A 1 108 ? -29.222 -13.454 -3.637 1.00 40.81 108 VAL A CA 1
ATOM 871 C C . VAL A 1 108 ? -29.907 -14.223 -2.522 1.00 40.81 108 VAL A C 1
ATOM 873 O O . VAL A 1 108 ? -29.227 -15.064 -1.896 1.00 40.81 108 VAL A O 1
#

Radius of gyration: 15.14 Å; chains: 1; bounding box: 48×26×36 Å

Sequence (108 aa):
MIVYFVRHAERLKTGGRNPKSPISETGFNQARSVGERLKKVQIDVIYSSSYERAKQTAEVISKIINKPIELWDHLIEANSEKESFDDLNKRSEAVLVHLLEHHQNDSV

pLDDT: mean 92.97, std 9.86, range [40.81, 98.75]